Protein AF-A0A9P4QQ14-F1 (afdb_monomer)

Mean predicted aligned error: 6.15 Å

Solvent-accessible surface area (backbone atoms only — not comparable to full-atom values): 5379 Å² total; per-residue (Å²): 85,27,16,22,62,96,53,35,93,78,35,60,35,56,38,60,51,75,44,62,50,97,86,66,48,78,76,44,74,48,36,20,37,62,93,63,68,72,70,35,48,55,38,94,83,53,71,45,50,76,72,48,41,31,86,90,66,13,41,55,50,70,57,55,52,52,52,51,53,52,51,45,64,74,65,65,50,89,63,58,69,60,60,59,46,54,56,54,71,41,72,111

Nearest PDB structures (foldseek):
  1wlj-assembly1_A  TM=9.108E-01  e=5.154E-06  Homo sapiens
  7yw5-assembly1_A  TM=8.818E-01  e=1.878E-05  Homo sapiens
  7yw5-assembly2_B  TM=8.874E-01  e=3.969E-05  Homo sapiens
  5z9x-assembly1_A  TM=7.704E-01  e=2.222E-02  Arabidopsis thaliana
  4czw-assembly1_A  TM=7.932E-01  e=2.917E-02  Neurospora crassa

Foldseek 3Di:
DAAFDPCRVVADAAFKDWDADPVRHTPDIFGEADPGDGPGRVCVPNVDDPVRNDPVHGDYLVVVLVVVVVVCVVVVPVVVPPPNVVSVVRVD

Sequence (92 aa):
MVGTGPEPDRDSALARVSLVNFHGHQIYDSYVQVRVPVTDYRTHVSGIHPRHLSKSFARPFKEVQADVKVLLYVYQIPIISRILELMRCVGG

pLDDT: mean 83.04, std 14.5, range [42.09, 96.62]

Structure (mmCIF, N/CA/C/O backbone):
data_AF-A0A9P4QQ14-F1
#
_entry.id   AF-A0A9P4QQ14-F1
#
loop_
_atom_site.group_PDB
_atom_site.id
_atom_site.type_symbol
_atom_site.label_atom_id
_atom_site.label_alt_id
_atom_site.label_comp_id
_atom_site.label_asym_id
_atom_site.label_entity_id
_atom_site.label_seq_id
_atom_site.pdbx_PDB_ins_code
_atom_site.Cartn_x
_atom_site.Cartn_y
_atom_site.Cartn_z
_atom_site.occupancy
_atom_site.B_iso_or_equiv
_atom_site.auth_seq_id
_atom_site.auth_comp_id
_atom_site.auth_asym_id
_atom_site.auth_atom_id
_atom_site.pdbx_PDB_model_num
ATOM 1 N N . MET A 1 1 ? -0.744 -7.786 -2.471 1.00 87.31 1 MET A N 1
ATOM 2 C CA . MET A 1 1 ? 0.641 -7.351 -2.770 1.00 87.31 1 MET A CA 1
ATOM 3 C C . MET A 1 1 ? 0.883 -7.468 -4.266 1.00 87.31 1 MET A C 1
ATOM 5 O O . MET A 1 1 ? 0.067 -8.096 -4.934 1.00 87.31 1 MET A O 1
ATOM 9 N N . VAL A 1 2 ? 1.959 -6.865 -4.762 1.00 90.50 2 VAL A N 1
ATOM 10 C CA . VAL A 1 2 ? 2.455 -6.977 -6.145 1.00 90.50 2 VAL A CA 1
ATOM 11 C C . VAL A 1 2 ? 3.969 -7.202 -6.122 1.00 90.50 2 VAL A C 1
ATOM 13 O O . VAL A 1 2 ? 4.613 -6.769 -5.169 1.00 90.50 2 VAL A O 1
ATOM 16 N N . GLY A 1 3 ? 4.516 -7.885 -7.123 1.00 90.19 3 GLY A N 1
ATOM 17 C CA . GLY A 1 3 ? 5.951 -8.104 -7.294 1.00 90.19 3 GLY A CA 1
ATOM 18 C C . GLY A 1 3 ? 6.663 -6.864 -7.839 1.00 90.19 3 GLY A C 1
ATOM 19 O O . GLY A 1 3 ? 6.136 -6.151 -8.702 1.00 90.19 3 GLY A O 1
ATOM 20 N N . THR A 1 4 ? 7.856 -6.591 -7.325 1.00 88.38 4 THR A N 1
ATOM 21 C CA . THR A 1 4 ? 8.676 -5.425 -7.691 1.00 88.38 4 THR A CA 1
ATOM 22 C C . THR A 1 4 ? 10.113 -5.834 -7.981 1.00 88.38 4 THR A C 1
ATOM 24 O O . THR A 1 4 ? 10.542 -6.897 -7.562 1.00 88.38 4 THR A O 1
ATOM 27 N N . GLY A 1 5 ? 10.878 -4.976 -8.658 1.00 82.88 5 GLY A N 1
ATOM 28 C CA . GLY A 1 5 ? 12.311 -5.215 -8.859 1.00 82.88 5 GLY A CA 1
ATOM 29 C C . GLY A 1 5 ? 12.634 -6.354 -9.843 1.00 82.88 5 GLY A C 1
ATOM 30 O O . GLY A 1 5 ? 11.737 -6.859 -10.527 1.00 82.88 5 GLY A O 1
ATOM 31 N N . PRO A 1 6 ? 13.926 -6.712 -9.970 1.00 78.94 6 PRO A N 1
ATOM 32 C CA . PRO A 1 6 ? 14.402 -7.711 -10.929 1.00 78.94 6 PRO A CA 1
ATOM 33 C C . PRO A 1 6 ? 14.027 -9.149 -10.542 1.00 78.94 6 PRO A C 1
ATOM 35 O O . PRO A 1 6 ? 13.926 -9.997 -11.424 1.00 78.94 6 PRO A O 1
ATOM 38 N N . GLU A 1 7 ? 13.785 -9.416 -9.254 1.00 83.19 7 GLU A N 1
ATOM 39 C CA . GLU A 1 7 ? 13.321 -10.707 -8.733 1.00 83.19 7 GLU A CA 1
ATOM 40 C C . GLU A 1 7 ? 11.903 -10.569 -8.136 1.00 83.19 7 GLU A C 1
ATOM 42 O O . GLU A 1 7 ? 11.733 -10.616 -6.915 1.00 83.19 7 GLU A O 1
ATOM 47 N N . PRO A 1 8 ? 10.851 -10.416 -8.967 1.00 74.12 8 PRO A N 1
ATOM 48 C CA . PRO A 1 8 ? 9.484 -10.154 -8.495 1.00 74.12 8 PRO A CA 1
ATOM 49 C C . PRO A 1 8 ? 8.932 -11.225 -7.546 1.00 74.12 8 PRO A C 1
ATOM 51 O O . PRO A 1 8 ? 8.043 -10.944 -6.741 1.00 74.12 8 PRO A O 1
ATOM 54 N N . ASP A 1 9 ? 9.448 -12.454 -7.617 1.00 78.62 9 ASP A N 1
ATOM 55 C CA . ASP A 1 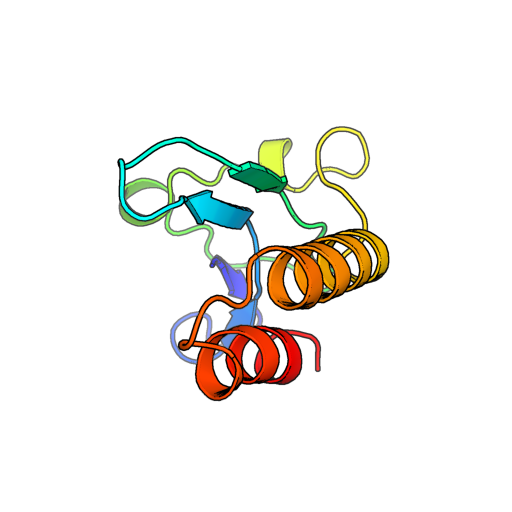9 ? 9.073 -13.576 -6.747 1.00 78.62 9 ASP A CA 1
ATOM 56 C C . ASP A 1 9 ? 9.626 -13.484 -5.328 1.00 78.62 9 ASP A C 1
ATOM 58 O O . ASP A 1 9 ? 9.074 -14.104 -4.418 1.00 78.62 9 ASP A O 1
ATOM 62 N N . ARG A 1 10 ? 10.659 -12.667 -5.119 1.00 78.12 10 ARG A N 1
ATOM 63 C CA . ARG A 1 10 ? 11.243 -12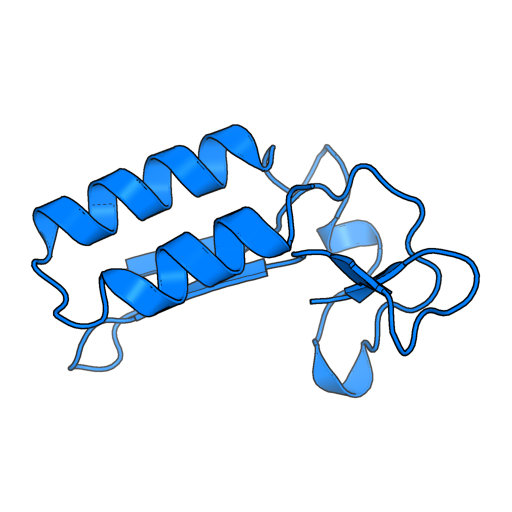.413 -3.799 1.00 78.12 10 ARG A CA 1
ATOM 64 C C . ARG A 1 10 ? 10.874 -11.041 -3.259 1.00 78.12 10 ARG A C 1
ATOM 66 O O . ARG A 1 10 ? 10.596 -10.915 -2.068 1.00 78.12 10 ARG A O 1
ATOM 73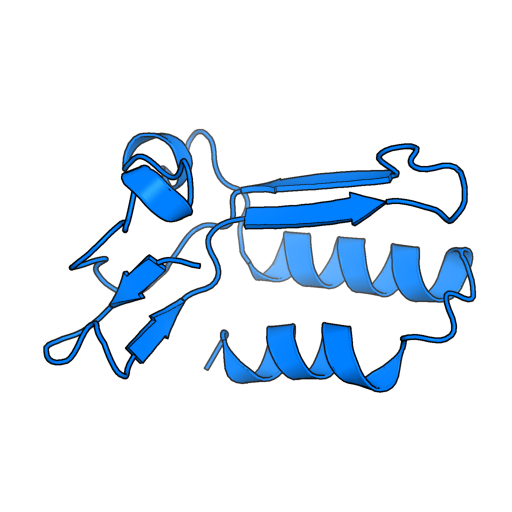 N N . ASP A 1 11 ? 10.786 -10.052 -4.139 1.00 84.19 11 ASP A N 1
ATOM 74 C CA . ASP A 1 11 ? 10.531 -8.666 -3.770 1.00 84.19 11 ASP A CA 1
ATOM 75 C C . ASP A 1 11 ? 9.062 -8.308 -3.994 1.00 84.19 11 ASP A C 1
ATOM 77 O O . ASP A 1 11 ? 8.523 -8.413 -5.098 1.00 84.19 11 ASP A O 1
ATOM 81 N N . SER A 1 12 ? 8.375 -7.881 -2.935 1.00 87.12 12 SER A N 1
ATOM 82 C CA . SER A 1 12 ? 6.950 -7.552 -2.990 1.00 87.12 12 SER A CA 1
ATOM 83 C C . SER A 1 12 ? 6.632 -6.234 -2.303 1.00 87.12 12 SER A C 1
ATOM 85 O O . SE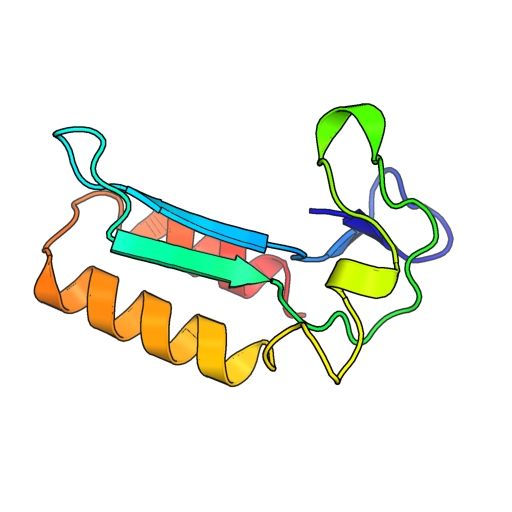R A 1 12 ? 7.132 -5.938 -1.223 1.00 87.12 12 SER A O 1
ATOM 87 N N . ALA A 1 13 ? 5.707 -5.489 -2.904 1.00 90.25 13 ALA A N 1
ATOM 88 C CA . ALA A 1 13 ? 5.176 -4.244 -2.377 1.00 90.25 13 ALA A CA 1
ATOM 89 C C . ALA A 1 13 ? 3.680 -4.342 -2.031 1.00 90.25 13 ALA A C 1
ATOM 91 O O . ALA A 1 13 ? 2.902 -5.142 -2.576 1.00 90.25 13 ALA A O 1
ATOM 92 N N . LEU A 1 14 ? 3.251 -3.482 -1.107 1.00 91.31 14 LEU A N 1
ATOM 93 C CA . LEU A 1 14 ? 1.876 -3.405 -0.634 1.00 91.31 14 LEU A CA 1
ATOM 94 C C . LEU A 1 14 ? 1.044 -2.642 -1.660 1.00 91.31 14 LEU A C 1
ATOM 96 O O . LEU A 1 14 ? 1.353 -1.505 -1.990 1.00 91.31 14 LEU A O 1
ATOM 100 N N . ALA A 1 15 ? -0.033 -3.268 -2.128 1.00 92.94 15 ALA A N 1
ATOM 101 C CA . ALA A 1 15 ? -0.877 -2.732 -3.199 1.00 92.94 15 ALA A CA 1
ATOM 102 C C . ALA A 1 15 ? -2.315 -2.428 -2.757 1.00 92.94 15 ALA A C 1
ATOM 104 O O . ALA A 1 15 ? -2.966 -1.553 -3.321 1.00 92.94 15 ALA A O 1
ATOM 105 N N . ARG A 1 16 ? -2.821 -3.150 -1.752 1.00 94.00 16 ARG A N 1
ATOM 106 C CA . ARG A 1 16 ? -4.160 -2.989 -1.180 1.00 94.00 16 ARG A CA 1
ATOM 107 C C . ARG A 1 16 ? -4.141 -3.465 0.265 1.00 94.00 16 ARG A C 1
ATOM 109 O O . ARG A 1 16 ? -3.445 -4.434 0.575 1.00 94.00 16 ARG A O 1
ATOM 116 N N . VAL A 1 17 ? -4.898 -2.789 1.114 1.00 93.19 17 VAL A N 1
ATOM 117 C CA . VAL A 1 17 ? -5.147 -3.175 2.502 1.00 93.19 17 VAL A CA 1
ATOM 118 C C . VAL A 1 17 ? -6.645 -3.194 2.717 1.00 93.19 17 VAL A C 1
ATOM 120 O O . VAL A 1 17 ? -7.301 -2.198 2.430 1.00 93.19 17 VAL A O 1
ATOM 123 N N . SER A 1 18 ? -7.152 -4.292 3.270 1.00 90.62 18 SER A N 1
ATOM 124 C CA . SER A 1 18 ? -8.545 -4.419 3.689 1.00 90.62 18 SER A CA 1
ATOM 125 C C . SER A 1 18 ? -8.580 -4.856 5.152 1.00 90.62 18 SER A C 1
ATOM 127 O O . SER A 1 18 ? -7.904 -5.814 5.528 1.00 90.62 18 SER A O 1
ATOM 129 N N . LEU A 1 19 ? -9.343 -4.150 5.983 1.00 90.25 19 LEU A N 1
ATOM 130 C CA . LEU A 1 19 ? -9.642 -4.536 7.359 1.00 90.25 19 LEU A CA 1
ATOM 131 C C . LEU A 1 19 ? -11.109 -4.934 7.443 1.00 90.25 19 LEU A C 1
ATOM 133 O O . LEU A 1 19 ? -11.991 -4.198 6.997 1.00 90.25 19 LEU A O 1
ATOM 137 N N . VAL A 1 20 ? -11.355 -6.070 8.082 1.00 87.38 20 VAL A N 1
ATOM 138 C CA . VAL A 1 20 ? -12.689 -6.573 8.403 1.00 87.38 20 VAL A CA 1
ATOM 139 C C . VAL A 1 20 ? -12.789 -6.814 9.904 1.00 87.38 20 VAL A C 1
ATOM 141 O O . VAL A 1 20 ? -11.786 -7.112 10.555 1.00 87.38 20 VAL A O 1
ATOM 144 N N . ASN A 1 21 ? -13.985 -6.666 10.466 1.00 83.19 21 ASN A N 1
ATOM 145 C CA . ASN A 1 21 ? -14.242 -7.051 11.851 1.00 83.19 21 ASN A CA 1
ATOM 146 C C . ASN A 1 21 ? -14.626 -8.539 11.956 1.00 83.19 21 ASN A C 1
ATOM 148 O O . ASN A 1 21 ? -14.745 -9.244 10.955 1.00 83.19 21 ASN A O 1
ATOM 152 N N . PHE A 1 22 ? -14.855 -9.011 13.183 1.00 81.88 22 PHE A N 1
ATOM 153 C CA . PHE A 1 22 ? -15.231 -10.403 13.455 1.00 81.88 22 PHE A CA 1
ATOM 154 C C . PHE A 1 22 ? -16.534 -10.846 12.763 1.00 81.88 22 PHE A C 1
ATOM 156 O O . PHE A 1 22 ? -16.677 -12.008 12.403 1.00 81.88 22 PHE A O 1
ATOM 163 N N . HIS A 1 23 ? -17.461 -9.919 12.527 1.00 84.69 23 HIS A N 1
ATOM 164 C CA . HIS A 1 23 ? -18.727 -10.187 11.839 1.00 84.69 23 HIS A CA 1
ATOM 165 C C . HIS A 1 23 ? -18.584 -10.174 10.308 1.00 84.69 23 HIS A C 1
ATOM 167 O O . HIS A 1 23 ? -19.578 -10.251 9.594 1.00 84.69 23 HIS A O 1
ATOM 173 N N . GLY A 1 24 ? -17.359 -10.036 9.789 1.00 80.38 24 GLY A N 1
ATOM 174 C CA . GLY A 1 24 ? -17.086 -9.957 8.356 1.00 80.38 24 GLY A CA 1
ATOM 175 C C . GLY A 1 24 ? -17.422 -8.602 7.733 1.00 80.38 24 GLY A C 1
ATOM 176 O O . GLY A 1 24 ? -17.369 -8.468 6.513 1.00 80.38 24 GLY A O 1
ATOM 177 N N . HIS A 1 25 ? -17.746 -7.579 8.530 1.00 84.81 25 HIS A N 1
ATOM 178 C CA . HIS A 1 25 ? -17.991 -6.243 7.993 1.00 84.81 25 HIS A CA 1
ATOM 179 C C . HIS A 1 25 ? -16.672 -5.573 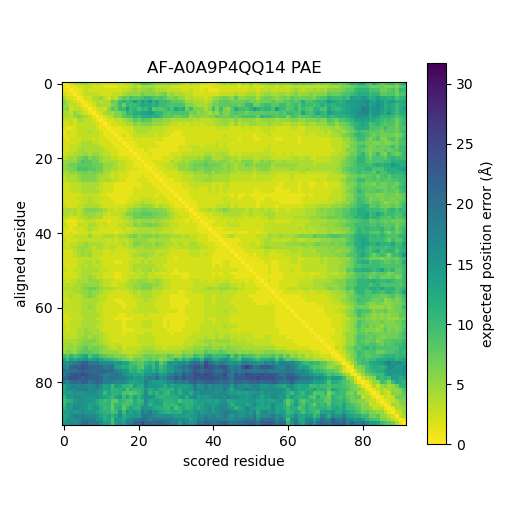7.627 1.00 84.81 25 HIS A C 1
ATOM 181 O O . HIS A 1 25 ? -15.738 -5.531 8.431 1.00 84.81 25 HIS A O 1
ATOM 187 N N . GLN A 1 26 ? -16.626 -5.000 6.429 1.00 87.31 26 GLN A N 1
ATOM 188 C CA . GLN A 1 26 ? -15.506 -4.200 5.958 1.00 87.31 26 GLN A CA 1
ATOM 189 C C . GLN A 1 26 ? -15.427 -2.883 6.736 1.00 87.31 26 GLN A C 1
ATOM 191 O O . GLN A 1 26 ? -16.342 -2.066 6.696 1.00 87.31 26 GLN A O 1
ATOM 196 N N . ILE A 1 27 ? -14.314 -2.687 7.439 1.00 90.00 27 ILE A N 1
ATOM 197 C CA . ILE A 1 27 ? -14.016 -1.489 8.234 1.00 90.00 27 ILE A CA 1
ATOM 198 C C . ILE A 1 27 ? -13.163 -0.508 7.433 1.00 90.00 27 ILE A C 1
ATOM 200 O O . ILE A 1 27 ? -13.313 0.703 7.558 1.00 90.00 27 ILE A O 1
ATOM 204 N N . TYR A 1 28 ? -12.263 -1.026 6.600 1.00 91.81 28 TYR A N 1
ATOM 205 C CA . TYR A 1 28 ? -11.391 -0.212 5.765 1.00 91.81 28 TYR A CA 1
ATOM 206 C C . TYR A 1 28 ? -10.990 -0.990 4.523 1.00 91.81 28 TYR A C 1
ATOM 208 O O . TYR A 1 28 ? -10.747 -2.190 4.601 1.00 91.81 28 TYR A O 1
ATOM 216 N N . ASP A 1 29 ? -10.890 -0.313 3.388 1.00 93.25 29 ASP A N 1
ATOM 217 C CA . ASP A 1 29 ? -10.309 -0.879 2.178 1.00 93.25 29 ASP A CA 1
ATOM 218 C C . ASP A 1 29 ? -9.695 0.234 1.343 1.00 93.25 29 ASP A C 1
ATOM 220 O O . ASP A 1 29 ? -10.367 1.208 1.009 1.00 93.25 29 ASP A O 1
ATOM 224 N N . SER A 1 30 ? -8.411 0.110 1.028 1.00 94.62 30 SER A N 1
ATOM 225 C CA . SER A 1 30 ? -7.719 1.107 0.221 1.00 94.62 30 SER A CA 1
ATOM 226 C C . SER A 1 30 ? -6.625 0.478 -0.614 1.00 94.62 30 SER A C 1
ATOM 228 O O . SER A 1 30 ? -5.859 -0.368 -0.146 1.00 94.62 30 SER A O 1
ATOM 230 N N . TYR A 1 31 ? -6.497 0.980 -1.837 1.00 96.19 31 TYR A N 1
ATOM 231 C CA . TYR A 1 31 ? -5.312 0.775 -2.653 1.00 96.19 31 TYR A CA 1
ATOM 232 C C . TYR A 1 31 ? -4.180 1.692 -2.199 1.00 96.19 31 TYR A C 1
ATOM 234 O O . TYR A 1 31 ? -4.410 2.780 -1.660 1.00 96.19 31 TYR A O 1
ATOM 242 N N . VAL A 1 32 ? -2.954 1.230 -2.415 1.00 95.31 32 VAL A N 1
ATOM 243 C CA . VAL A 1 32 ? -1.733 1.861 -1.921 1.00 95.31 32 VAL A CA 1
ATOM 244 C C . VAL A 1 32 ? -0.840 2.214 -3.100 1.00 95.31 32 VAL A C 1
ATOM 246 O O . VAL A 1 32 ? -0.565 1.372 -3.950 1.00 95.31 32 VAL A O 1
ATOM 249 N N . GLN A 1 33 ? -0.370 3.457 -3.149 1.00 94.06 33 GLN A N 1
ATOM 250 C CA . GLN A 1 33 ? 0.615 3.874 -4.142 1.00 94.06 33 GLN A CA 1
ATOM 251 C C . GLN A 1 33 ? 1.943 3.155 -3.891 1.00 94.06 33 GLN A C 1
ATOM 253 O O . GLN A 1 33 ? 2.528 3.277 -2.810 1.00 94.06 33 GLN A O 1
ATOM 258 N N . VAL A 1 34 ? 2.443 2.460 -4.910 1.00 90.81 34 VAL A N 1
ATOM 259 C CA . VAL A 1 34 ? 3.749 1.794 -4.878 1.00 90.81 34 VAL A CA 1
ATOM 260 C C . VAL A 1 34 ? 4.800 2.742 -5.454 1.00 90.81 34 VAL A C 1
ATOM 262 O O . VAL A 1 34 ? 4.611 3.314 -6.524 1.00 90.81 34 VAL A O 1
ATOM 265 N N . ARG A 1 35 ? 5.899 2.950 -4.720 1.00 86.62 35 ARG A N 1
ATOM 266 C CA . ARG A 1 35 ? 6.975 3.883 -5.111 1.00 86.62 35 ARG A CA 1
ATOM 267 C C . ARG A 1 35 ? 8.016 3.260 -6.043 1.00 86.62 35 ARG A C 1
ATOM 269 O O . ARG A 1 35 ? 8.738 3.990 -6.711 1.00 86.62 35 ARG A O 1
ATOM 276 N N . VAL A 1 36 ? 8.091 1.933 -6.061 1.00 87.06 36 VAL A N 1
ATOM 277 C CA . VAL A 1 36 ? 9.026 1.141 -6.866 1.00 87.06 36 VAL A CA 1
ATOM 278 C C . VAL A 1 36 ? 8.300 0.633 -8.119 1.00 87.06 36 VAL A C 1
ATOM 280 O O . VAL A 1 36 ? 7.100 0.355 -8.040 1.00 87.06 36 VAL A O 1
ATOM 283 N N . PRO A 1 37 ? 8.969 0.504 -9.279 1.00 88.12 37 PRO A N 1
ATOM 284 C CA . PRO A 1 37 ? 8.352 -0.090 -10.458 1.00 88.12 37 PRO A CA 1
ATOM 285 C C . PRO A 1 37 ? 7.803 -1.492 -10.170 1.00 88.12 37 PRO A C 1
ATOM 287 O O . PRO A 1 37 ? 8.519 -2.373 -9.689 1.00 88.12 37 PRO A O 1
ATOM 290 N N . VAL A 1 38 ? 6.521 -1.682 -10.477 1.00 91.44 38 VAL A N 1
ATOM 291 C CA . VAL A 1 38 ? 5.851 -2.982 -10.389 1.00 91.44 38 VAL A CA 1
ATOM 292 C C . VAL A 1 38 ? 6.174 -3.769 -11.648 1.00 91.44 38 VAL A C 1
ATOM 294 O O . VAL A 1 38 ? 5.847 -3.330 -12.752 1.00 91.44 38 VAL A O 1
ATOM 297 N N . THR A 1 39 ? 6.811 -4.919 -11.471 1.00 91.94 39 THR A N 1
ATOM 298 C CA . THR A 1 39 ? 7.212 -5.822 -12.556 1.00 91.94 39 THR A CA 1
ATOM 299 C C . THR A 1 39 ? 6.220 -6.965 -12.738 1.00 91.94 39 THR A C 1
ATOM 301 O O . THR A 1 39 ? 6.032 -7.425 -13.860 1.00 91.94 39 THR A O 1
ATOM 304 N N . ASP A 1 40 ? 5.503 -7.352 -11.678 1.00 92.44 40 ASP A N 1
ATOM 305 C CA . ASP A 1 40 ? 4.431 -8.344 -11.749 1.00 92.44 40 ASP A CA 1
ATOM 306 C C . ASP A 1 40 ? 3.254 -7.975 -10.830 1.00 92.44 40 ASP A C 1
ATOM 308 O O . ASP A 1 40 ? 3.361 -7.926 -9.606 1.00 92.44 40 ASP A O 1
ATOM 312 N N . TYR A 1 41 ? 2.081 -7.740 -11.415 1.00 90.69 41 TYR A N 1
ATOM 313 C CA . TYR A 1 41 ? 0.868 -7.407 -10.664 1.00 90.69 41 TYR A CA 1
ATOM 314 C C . TYR A 1 41 ? 0.177 -8.630 -10.056 1.00 90.69 41 TYR A C 1
ATOM 316 O O . TYR A 1 41 ? -0.644 -8.476 -9.145 1.00 90.69 41 TYR A O 1
ATOM 324 N N . ARG A 1 42 ? 0.467 -9.836 -10.560 1.00 89.31 42 ARG A N 1
ATOM 325 C CA . ARG A 1 42 ? -0.182 -11.093 -10.157 1.00 89.31 42 ARG A CA 1
ATOM 326 C C . ARG A 1 42 ? -1.701 -11.010 -10.200 1.00 89.31 42 ARG A C 1
ATOM 328 O O . ARG A 1 42 ? -2.379 -11.518 -9.310 1.00 89.31 42 ARG A O 1
ATOM 335 N N . THR A 1 43 ? -2.248 -10.332 -11.208 1.00 91.69 43 THR A N 1
ATOM 336 C CA . THR A 1 43 ? -3.661 -9.931 -11.255 1.00 91.69 43 THR A CA 1
ATOM 337 C C . THR A 1 43 ? -4.626 -11.098 -11.058 1.00 91.69 43 THR A C 1
ATOM 339 O O . THR A 1 43 ? -5.640 -10.921 -10.392 1.00 91.69 43 THR A O 1
ATOM 342 N N . HIS A 1 44 ? -4.302 -12.295 -11.557 1.00 88.88 44 HIS A N 1
ATOM 343 C CA . HIS A 1 44 ? -5.137 -13.486 -11.362 1.00 88.88 44 HIS A CA 1
ATOM 344 C C . HIS A 1 44 ? -5.365 -13.808 -9.872 1.00 88.88 44 HIS A C 1
ATOM 346 O O . HIS A 1 44 ? -6.440 -14.282 -9.509 1.00 88.88 44 HIS A O 1
ATOM 352 N N . VAL A 1 45 ? -4.359 -13.584 -9.024 1.00 87.88 45 VAL A N 1
ATOM 353 C CA . VAL A 1 45 ? -4.411 -13.880 -7.585 1.00 87.88 45 VAL A CA 1
ATOM 354 C C . VAL A 1 45 ? -4.804 -12.633 -6.798 1.00 87.88 45 VAL A C 1
ATOM 356 O O . VAL A 1 45 ? -5.599 -12.696 -5.867 1.00 87.88 45 VAL A O 1
ATOM 359 N N . SER A 1 46 ? -4.221 -11.487 -7.153 1.00 87.19 46 SER A N 1
ATOM 360 C CA . SER A 1 46 ? -4.302 -10.249 -6.378 1.00 87.19 46 SER A CA 1
ATOM 361 C C . SER A 1 46 ? -5.512 -9.378 -6.729 1.00 87.19 46 SER A C 1
ATOM 363 O O . SER A 1 46 ? -5.897 -8.522 -5.932 1.00 87.19 46 SER A O 1
ATOM 365 N N . GLY A 1 47 ? -6.074 -9.528 -7.934 1.00 92.25 47 GLY A N 1
ATOM 366 C CA . GLY A 1 47 ? -7.075 -8.616 -8.499 1.00 92.25 47 GLY A CA 1
ATOM 367 C C . GLY A 1 47 ? -6.560 -7.189 -8.747 1.00 92.25 47 GLY A C 1
ATOM 368 O O . GLY A 1 47 ? -7.344 -6.283 -9.041 1.00 92.25 47 GLY A O 1
ATOM 369 N N . ILE A 1 48 ? -5.252 -6.942 -8.605 1.00 94.25 48 ILE A N 1
ATOM 370 C CA . ILE A 1 48 ? -4.655 -5.618 -8.788 1.00 94.25 48 ILE A CA 1
ATOM 371 C C . ILE A 1 48 ? -4.359 -5.389 -10.270 1.00 94.25 48 ILE A C 1
ATOM 373 O O . ILE A 1 48 ? -3.723 -6.209 -10.929 1.00 94.25 48 ILE A O 1
ATOM 377 N N . HIS A 1 49 ? -4.782 -4.231 -10.772 1.00 94.69 49 HIS A N 1
ATOM 378 C CA . HIS A 1 49 ? -4.443 -3.724 -12.097 1.00 94.69 49 HIS A CA 1
ATOM 379 C C . HIS A 1 49 ? -3.595 -2.450 -11.973 1.00 94.69 49 HIS A C 1
ATOM 381 O O . HIS A 1 49 ? -3.711 -1.756 -10.960 1.00 94.69 49 HIS A O 1
ATOM 387 N N . PRO A 1 50 ? -2.831 -2.058 -13.010 1.00 93.94 50 PRO A N 1
ATOM 388 C CA . PRO A 1 50 ? -2.042 -0.820 -13.001 1.00 93.94 50 PRO A CA 1
ATOM 389 C C . PRO A 1 50 ? -2.844 0.428 -12.610 1.00 93.94 50 PRO A C 1
ATOM 391 O O . PRO A 1 50 ? -2.395 1.234 -11.799 1.00 93.94 50 PRO A O 1
ATOM 394 N N . ARG A 1 51 ? -4.088 0.543 -13.102 1.00 95.06 51 ARG A N 1
ATOM 395 C CA . ARG A 1 51 ? -5.003 1.644 -12.748 1.00 95.06 51 ARG A CA 1
ATOM 396 C C . ARG A 1 51 ? -5.295 1.732 -11.248 1.00 95.06 51 ARG A C 1
ATOM 398 O O . ARG A 1 51 ? -5.585 2.812 -10.758 1.00 95.06 51 ARG A O 1
ATOM 405 N N . HIS A 1 52 ? -5.229 0.611 -10.526 1.00 94.94 52 HIS A N 1
ATOM 406 C CA . HIS A 1 52 ? -5.497 0.585 -9.094 1.00 94.94 52 HIS A CA 1
ATOM 407 C C . HIS A 1 52 ? -4.361 1.206 -8.279 1.00 94.94 52 HIS A C 1
ATOM 409 O O . HIS A 1 52 ? -4.595 1.556 -7.134 1.00 94.94 52 HIS A O 1
ATOM 415 N N . LEU A 1 53 ? -3.154 1.337 -8.842 1.00 93.94 53 LEU A N 1
ATOM 416 C CA . LEU A 1 53 ? -1.980 1.907 -8.167 1.00 93.94 53 LEU A CA 1
ATOM 417 C C . LEU A 1 53 ? -1.653 3.326 -8.653 1.00 93.94 53 LEU A C 1
ATOM 419 O O . LEU A 1 53 ? -0.653 3.910 -8.233 1.00 93.94 53 LEU A O 1
ATOM 423 N N . SER A 1 54 ? -2.475 3.889 -9.544 1.00 93.69 54 SER A N 1
ATOM 424 C CA . SER A 1 54 ? -2.268 5.239 -10.060 1.00 93.69 54 SER A CA 1
ATOM 425 C C . SER A 1 54 ? -2.423 6.277 -8.948 1.00 93.69 54 SER A C 1
ATOM 427 O O . SER A 1 54 ? -3.198 6.102 -8.008 1.00 93.69 54 SER A O 1
ATOM 429 N N . LYS A 1 55 ? -1.744 7.421 -9.086 1.00 91.88 55 LYS A N 1
ATOM 430 C CA . LYS A 1 55 ? -1.877 8.542 -8.139 1.00 91.88 55 LYS A CA 1
ATOM 43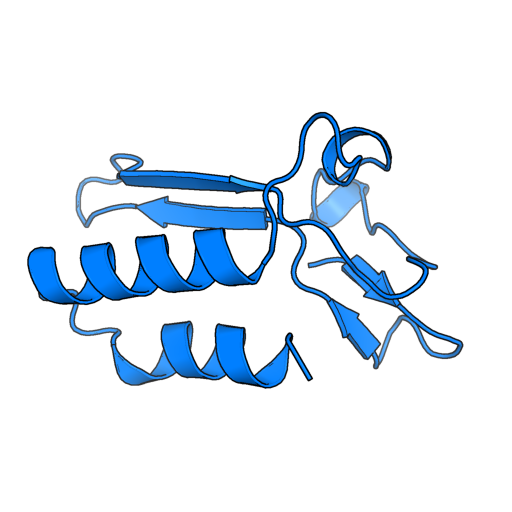1 C C . LYS A 1 55 ? -3.308 9.080 -8.020 1.00 91.88 55 LYS A C 1
ATOM 433 O O . LYS A 1 55 ? -3.635 9.677 -7.004 1.00 91.88 55 LYS A O 1
ATOM 438 N N . SER A 1 56 ? -4.134 8.892 -9.051 1.00 93.88 56 SER A N 1
ATOM 439 C CA . SER A 1 56 ? -5.532 9.335 -9.073 1.00 93.88 56 SER A CA 1
ATOM 440 C C . SER A 1 56 ? -6.493 8.394 -8.344 1.00 93.88 56 SER A C 1
ATOM 442 O O . SER A 1 56 ? -7.613 8.802 -8.057 1.00 93.88 56 SER A O 1
ATOM 444 N N . PHE A 1 57 ? -6.087 7.152 -8.066 1.00 93.81 57 PHE A N 1
ATOM 445 C CA . PHE A 1 57 ? -6.960 6.132 -7.482 1.00 93.81 57 PHE A CA 1
ATOM 446 C C . PHE A 1 57 ? -6.425 5.573 -6.159 1.00 93.81 57 PHE A C 1
ATOM 448 O O . PHE A 1 57 ? -7.186 5.361 -5.219 1.00 93.81 57 PHE A O 1
ATOM 455 N N . ALA A 1 58 ? -5.114 5.350 -6.061 1.00 96.06 58 ALA A N 1
ATOM 456 C CA . ALA A 1 58 ? -4.472 4.849 -4.856 1.00 96.06 58 ALA A CA 1
ATOM 457 C C . ALA A 1 58 ? -4.077 5.972 -3.903 1.00 96.06 58 ALA A C 1
ATOM 459 O O . ALA A 1 58 ? -3.692 7.068 -4.321 1.00 96.06 58 ALA A O 1
ATOM 460 N N . ARG A 1 59 ? -4.060 5.655 -2.608 1.00 96.62 59 ARG A N 1
ATOM 461 C CA . ARG A 1 59 ? -3.640 6.586 -1.560 1.00 96.62 59 ARG A CA 1
ATOM 462 C C . ARG A 1 59 ? -2.153 6.443 -1.231 1.00 96.62 59 ARG A C 1
ATOM 464 O O . ARG A 1 59 ? -1.598 5.345 -1.354 1.00 96.62 59 ARG A O 1
ATOM 471 N N . PRO A 1 60 ? -1.479 7.520 -0.794 1.00 95.25 60 PRO A N 1
ATOM 472 C CA . PRO A 1 60 ? -0.102 7.436 -0.331 1.00 95.25 60 PRO A CA 1
ATOM 473 C C . PRO A 1 60 ? 0.043 6.444 0.826 1.00 95.25 60 PRO A C 1
ATOM 475 O O . PRO A 1 60 ? -0.732 6.461 1.781 1.00 95.25 60 PRO A O 1
ATOM 478 N N . PHE A 1 61 ? 1.092 5.620 0.785 1.00 92.31 61 PHE A N 1
ATOM 479 C CA . PHE A 1 61 ? 1.349 4.596 1.805 1.00 92.31 61 PHE A CA 1
ATOM 480 C C . PHE A 1 61 ? 1.322 5.134 3.244 1.00 92.31 61 PHE A C 1
ATOM 482 O O . PHE A 1 61 ? 0.795 4.481 4.140 1.00 92.31 61 PHE A O 1
ATOM 489 N N . LYS A 1 62 ? 1.856 6.340 3.470 1.00 92.56 62 LYS A N 1
ATOM 490 C CA . LYS A 1 62 ? 1.908 6.954 4.804 1.00 92.56 62 LYS A CA 1
ATOM 491 C C . LYS A 1 62 ? 0.527 7.281 5.367 1.00 92.56 62 LYS A C 1
ATOM 493 O O . LYS A 1 62 ? 0.328 7.107 6.563 1.00 92.56 62 LYS A O 1
ATOM 498 N N . GLU A 1 63 ? -0.413 7.695 4.523 1.00 95.12 63 GLU A N 1
ATOM 499 C CA . GLU A 1 63 ? -1.793 7.936 4.950 1.00 95.12 63 GLU A CA 1
ATOM 500 C C . GLU A 1 63 ? -2.486 6.625 5.303 1.00 95.12 63 GLU A C 1
ATOM 502 O O . GLU A 1 63 ? -3.051 6.498 6.383 1.00 95.12 63 GLU A O 1
ATOM 507 N N . VAL A 1 64 ? -2.358 5.611 4.441 1.00 94.56 64 VAL A N 1
ATOM 508 C CA . VAL A 1 64 ? -2.945 4.286 4.689 1.00 94.56 64 VAL A CA 1
ATOM 509 C C . VAL A 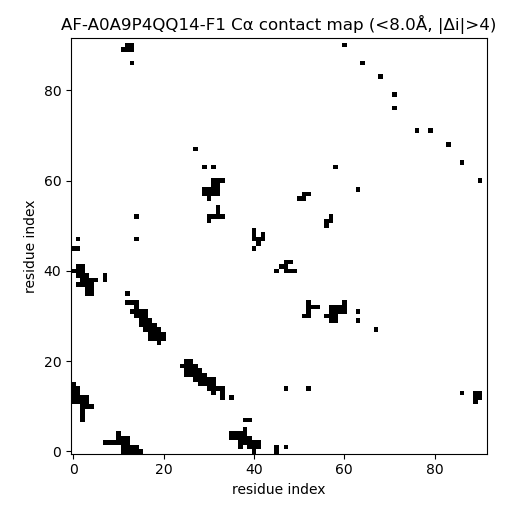1 64 ? -2.384 3.675 5.975 1.00 94.56 64 VAL A C 1
ATOM 511 O O . VAL A 1 64 ? -3.128 3.137 6.788 1.00 94.56 64 VAL A O 1
ATOM 514 N N . GLN A 1 65 ? -1.076 3.798 6.207 1.00 92.56 65 GLN A N 1
ATOM 515 C CA . GLN A 1 65 ? -0.438 3.338 7.439 1.00 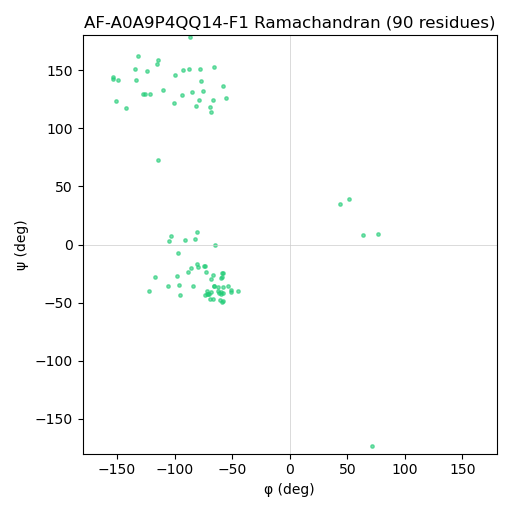92.56 65 GLN A CA 1
ATOM 516 C C . GLN A 1 65 ? -0.962 4.075 8.681 1.00 92.56 65 GLN A C 1
ATOM 518 O O . GLN A 1 65 ? -1.149 3.442 9.722 1.00 92.56 65 GLN A O 1
ATOM 523 N N . ALA A 1 66 ? -1.188 5.389 8.594 1.00 92.94 66 ALA A N 1
ATOM 524 C CA . ALA A 1 66 ? -1.731 6.176 9.698 1.00 92.94 66 ALA A CA 1
ATOM 525 C C . ALA A 1 66 ? -3.180 5.774 10.016 1.00 92.94 66 ALA A C 1
ATOM 527 O O . ALA A 1 66 ? -3.482 5.494 11.176 1.00 92.94 66 ALA A O 1
ATOM 528 N N . ASP A 1 67 ? -4.030 5.654 8.994 1.00 93.00 67 ASP A N 1
ATOM 529 C CA . ASP A 1 67 ? -5.428 5.236 9.139 1.00 93.00 67 ASP A CA 1
ATOM 530 C C . ASP A 1 67 ? -5.525 3.848 9.778 1.00 93.00 67 ASP A C 1
ATOM 532 O O . ASP A 1 67 ? -6.218 3.656 10.777 1.00 93.00 67 ASP A O 1
ATOM 536 N N . VAL A 1 68 ? -4.769 2.878 9.250 1.00 90.56 68 VAL A N 1
ATOM 537 C CA . VAL A 1 68 ? -4.754 1.506 9.776 1.00 90.56 68 VAL A CA 1
ATOM 538 C C . VAL A 1 68 ? -4.267 1.484 11.220 1.00 90.56 68 VAL A C 1
ATOM 540 O O . VAL A 1 68 ? -4.858 0.798 12.050 1.00 90.56 68 VAL A O 1
ATOM 543 N N . LYS A 1 69 ? -3.228 2.258 11.556 1.00 90.38 69 LYS A N 1
ATOM 544 C CA . LYS A 1 69 ? -2.742 2.364 12.936 1.00 90.38 69 LYS A CA 1
ATOM 545 C C . LYS A 1 69 ? -3.855 2.846 13.868 1.00 90.38 69 LYS A C 1
ATOM 547 O O . LYS A 1 69 ? -4.066 2.222 14.903 1.00 90.38 69 LYS A O 1
ATOM 552 N N . VAL A 1 70 ? -4.574 3.909 13.507 1.00 90.69 70 VAL A N 1
ATOM 553 C CA . VAL A 1 70 ? -5.687 4.441 14.313 1.00 90.69 70 VAL A CA 1
ATOM 554 C C . VAL A 1 70 ? -6.792 3.399 14.479 1.00 90.69 70 VAL A C 1
ATOM 556 O O . VAL A 1 70 ? -7.215 3.140 15.604 1.00 90.69 70 VAL A O 1
ATOM 559 N N . LEU A 1 71 ? -7.211 2.747 13.391 1.00 88.38 71 LEU A N 1
ATOM 560 C CA . LEU A 1 71 ? -8.251 1.717 13.435 1.00 88.38 71 LEU A CA 1
ATOM 561 C C . LEU A 1 71 ? -7.856 0.541 14.338 1.00 88.38 71 LEU A C 1
ATOM 563 O O . LEU A 1 71 ? -8.670 0.071 15.129 1.00 88.38 71 LEU A O 1
ATOM 567 N N . LEU A 1 72 ? -6.598 0.099 14.292 1.00 84.00 72 LEU A N 1
ATOM 568 C CA . LEU A 1 72 ? -6.116 -0.970 15.169 1.00 84.00 72 LEU A CA 1
ATOM 569 C C . LEU A 1 72 ? -6.176 -0.590 16.658 1.00 84.00 72 LEU A C 1
ATOM 571 O O . LEU A 1 72 ? -6.503 -1.447 17.478 1.00 84.00 72 LEU A O 1
ATOM 575 N N . TYR A 1 73 ? -5.912 0.674 17.011 1.00 83.88 73 TYR A N 1
ATOM 576 C CA . TYR A 1 73 ? -6.051 1.152 18.394 1.00 83.88 73 TYR A CA 1
ATOM 577 C C . TYR A 1 73 ? -7.513 1.242 18.840 1.00 83.88 73 TYR A C 1
ATOM 579 O O . TYR A 1 73 ? -7.830 0.832 19.955 1.00 83.88 73 TYR A O 1
ATOM 587 N N . VAL A 1 74 ? -8.400 1.754 17.982 1.00 80.75 74 VAL A N 1
ATOM 588 C CA . VAL A 1 74 ? -9.821 1.961 18.311 1.00 80.75 74 VAL A CA 1
ATOM 589 C C . VAL A 1 74 ? -10.564 0.637 18.484 1.00 80.75 74 VAL A C 1
ATOM 591 O O . VAL A 1 74 ? -11.368 0.501 19.401 1.00 80.75 74 VAL A O 1
ATOM 594 N N . TYR A 1 75 ? -10.286 -0.355 17.636 1.00 73.44 75 TYR A N 1
ATOM 595 C CA . TYR A 1 75 ? -11.020 -1.623 17.637 1.00 73.44 75 TYR A CA 1
ATOM 596 C C . TYR A 1 75 ? -10.411 -2.712 18.536 1.00 73.44 75 TYR A C 1
ATOM 598 O O . TYR A 1 75 ? -10.920 -3.831 18.528 1.00 73.44 75 TYR A O 1
ATOM 606 N N . GLN A 1 76 ? -9.337 -2.417 19.288 1.00 65.50 76 GLN A N 1
ATOM 607 C CA . GLN A 1 76 ? -8.638 -3.367 20.178 1.00 65.50 76 GLN A CA 1
ATOM 608 C C . GLN A 1 76 ? -8.416 -4.752 19.533 1.00 65.50 76 GLN A C 1
ATOM 610 O O . GLN A 1 76 ? -8.499 -5.784 20.196 1.00 65.50 76 GLN A O 1
ATOM 615 N N . ILE A 1 77 ? -8.166 -4.793 18.218 1.00 62.62 77 ILE A N 1
ATOM 616 C CA . ILE A 1 77 ? -8.092 -6.048 17.463 1.00 62.62 77 ILE A CA 1
ATOM 617 C C . ILE A 1 77 ? -6.833 -6.789 17.930 1.0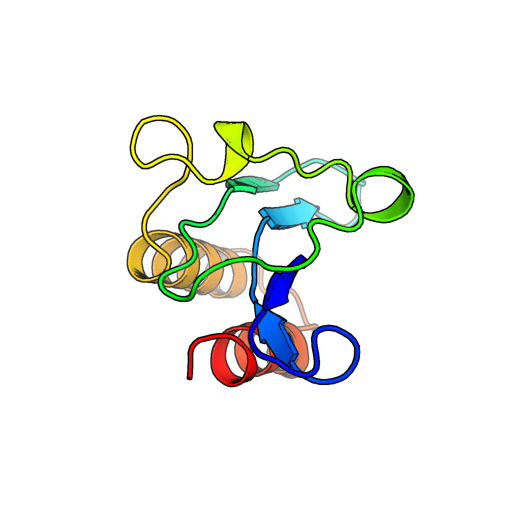0 62.62 77 ILE A C 1
ATOM 619 O O . ILE A 1 77 ? -5.746 -6.312 17.623 1.00 62.62 77 ILE A O 1
ATOM 623 N N . PRO A 1 78 ? -6.912 -7.957 18.598 1.00 54.50 78 PRO A N 1
ATOM 624 C CA . PRO A 1 78 ? -5.767 -8.597 19.266 1.00 54.50 78 PRO A CA 1
ATOM 625 C C . PRO A 1 78 ? -4.637 -9.075 18.327 1.00 54.50 78 PRO A C 1
ATOM 627 O O . PRO A 1 78 ? -3.610 -9.562 18.786 1.00 54.50 78 PRO A O 1
ATOM 630 N N . ILE A 1 79 ? -4.766 -8.888 17.008 1.00 55.88 79 ILE A N 1
ATOM 631 C CA . ILE A 1 79 ? -3.773 -9.248 15.973 1.00 55.88 79 ILE A CA 1
ATOM 632 C C . ILE A 1 79 ? -2.648 -8.178 15.858 1.00 55.88 79 ILE A C 1
ATOM 634 O O . ILE A 1 79 ? -1.830 -8.205 14.936 1.00 55.88 79 ILE A O 1
ATOM 638 N N . ILE A 1 80 ? -2.584 -7.233 16.810 1.00 50.91 80 ILE A N 1
ATOM 639 C CA . ILE A 1 80 ? -1.801 -5.979 16.796 1.00 50.91 80 ILE A CA 1
ATOM 640 C C . ILE A 1 80 ? -0.349 -6.142 16.316 1.00 50.91 80 ILE A C 1
ATOM 642 O O . ILE A 1 80 ? 0.128 -5.298 15.557 1.00 50.91 80 ILE A O 1
ATOM 646 N N . SER A 1 81 ? 0.356 -7.215 16.690 1.00 51.22 81 SER A N 1
ATOM 647 C CA . SER A 1 81 ? 1.779 -7.347 16.338 1.00 51.22 81 SER A CA 1
ATOM 648 C C . SER A 1 81 ? 2.003 -7.633 14.850 1.00 51.22 81 SER A C 1
ATOM 650 O O . SER A 1 81 ? 2.888 -7.045 14.241 1.00 51.22 81 SER A O 1
ATOM 652 N N . ARG A 1 82 ? 1.185 -8.483 14.214 1.00 52.66 82 ARG A N 1
ATOM 653 C CA . ARG A 1 82 ? 1.543 -9.052 12.900 1.00 52.66 82 ARG A CA 1
ATOM 654 C C . ARG A 1 82 ? 1.199 -8.140 11.721 1.00 52.66 82 ARG A C 1
ATOM 656 O O . ARG A 1 82 ? 1.954 -8.083 10.758 1.00 52.66 82 ARG A O 1
ATOM 663 N N . ILE A 1 83 ? 0.090 -7.399 11.794 1.00 59.50 83 ILE A N 1
ATOM 664 C CA . ILE A 1 83 ? -0.370 -6.524 10.695 1.00 59.50 83 ILE A CA 1
ATOM 665 C C . ILE A 1 83 ? 0.498 -5.263 10.587 1.00 59.50 83 ILE A C 1
ATOM 667 O O . ILE A 1 83 ? 0.906 -4.883 9.491 1.00 59.50 83 ILE A O 1
ATOM 671 N N . LEU A 1 84 ? 0.825 -4.631 11.719 1.00 54.81 84 LEU A N 1
ATOM 672 C CA . LEU A 1 84 ? 1.707 -3.459 11.742 1.00 54.81 84 LEU A CA 1
ATOM 673 C C . LEU A 1 84 ? 3.136 -3.812 11.312 1.00 54.81 84 LEU A C 1
ATOM 675 O O . LEU A 1 84 ? 3.777 -3.011 10.633 1.00 54.81 84 LEU A O 1
ATOM 679 N N . GLU A 1 85 ? 3.620 -5.001 11.666 1.00 52.53 85 GLU A N 1
ATOM 680 C CA . GLU A 1 85 ? 4.944 -5.493 11.279 1.00 52.53 85 GLU A CA 1
ATOM 681 C C . GLU A 1 85 ? 5.007 -5.833 9.783 1.00 52.53 85 GLU A C 1
ATOM 683 O O . GLU A 1 85 ? 5.912 -5.364 9.098 1.00 52.53 85 GLU A O 1
ATOM 688 N N . LEU A 1 86 ? 3.972 -6.475 9.227 1.00 57.03 86 LEU A N 1
ATOM 689 C CA . LEU A 1 86 ? 3.828 -6.671 7.777 1.00 57.03 86 LEU A CA 1
ATOM 690 C C . LEU A 1 86 ? 3.807 -5.341 7.009 1.00 57.03 86 LEU A C 1
ATOM 692 O O . LEU A 1 86 ? 4.467 -5.215 5.982 1.00 57.03 86 LEU A O 1
ATOM 696 N N . MET A 1 87 ? 3.108 -4.316 7.508 1.00 60.84 87 MET A N 1
ATOM 697 C CA . MET A 1 87 ? 3.137 -2.996 6.866 1.00 60.84 87 MET A CA 1
ATOM 698 C C . MET A 1 87 ? 4.505 -2.310 6.990 1.00 60.84 87 MET A C 1
ATOM 700 O O . MET A 1 87 ? 4.870 -1.545 6.104 1.00 60.84 87 MET A O 1
ATOM 704 N N . ARG A 1 88 ? 5.281 -2.561 8.052 1.00 52.66 88 ARG A N 1
ATOM 705 C CA . ARG A 1 88 ? 6.648 -2.024 8.189 1.00 52.66 88 ARG A CA 1
ATOM 706 C C . ARG A 1 88 ? 7.634 -2.708 7.245 1.00 52.66 88 ARG A C 1
ATOM 708 O O . ARG A 1 88 ? 8.417 -2.004 6.620 1.00 52.66 88 ARG A O 1
ATOM 715 N N . CYS A 1 89 ? 7.565 -4.031 7.105 1.00 51.28 89 CYS A N 1
ATOM 716 C CA . CYS A 1 89 ? 8.460 -4.805 6.239 1.00 51.28 89 CYS A CA 1
ATOM 717 C C . CYS A 1 89 ? 8.275 -4.504 4.746 1.00 51.28 89 CYS A C 1
ATOM 719 O O . CYS A 1 89 ? 9.208 -4.672 3.976 1.00 51.28 89 CYS A O 1
ATOM 721 N N . VAL A 1 90 ? 7.086 -4.057 4.337 1.00 54.78 90 VAL A N 1
ATOM 722 C CA . VAL A 1 90 ? 6.744 -3.848 2.921 1.00 54.78 90 VAL A CA 1
ATOM 723 C C . VAL A 1 90 ? 6.923 -2.381 2.472 1.00 54.78 90 VAL A C 1
ATOM 725 O O . VAL A 1 90 ? 6.800 -2.060 1.293 1.00 54.78 90 VAL A O 1
ATOM 728 N N . GLY A 1 91 ? 7.201 -1.463 3.405 1.00 50.12 91 GLY A N 1
ATOM 729 C CA . GLY A 1 91 ? 7.401 -0.033 3.127 1.00 50.12 91 GLY A CA 1
ATOM 730 C C . GLY A 1 91 ? 8.862 0.437 3.129 1.00 50.12 91 GLY A C 1
ATOM 731 O O . GLY A 1 91 ? 9.069 1.655 3.124 1.00 50.12 91 GLY A O 1
ATOM 732 N N . GLY A 1 92 ? 9.819 -0.495 3.225 1.00 42.09 92 GLY A N 1
ATOM 733 C CA . GLY A 1 92 ? 11.267 -0.258 3.179 1.00 42.09 92 GLY A CA 1
ATOM 734 C C . GLY A 1 92 ? 11.816 -0.285 1.764 1.00 42.09 92 GLY A C 1
ATOM 735 O O . GLY A 1 92 ? 11.301 -1.093 0.964 1.00 42.09 92 GLY A O 1
#

InterPro domains:
  IPR012337 Ribonuclease H-like superfamily [SSF53098] (4-69)
  IPR036397 Ribonuclease H superfamily [G3DSA:3.30.420.10] (1-83)
  IPR047021 RNA exonuclease REXO1/REXO3/REXO4-like [PTHR12801] (1-73)

Organism: NCBI:txid682080

Secondary structure (DSSP, 8-state):
-EEESS-TTT-EE--EEEEE-TTS-EEEEEEB--SSPEEE--HHHH---GGGGSTTTSBPHHHHHHHHHHHHHHTT-TTHHHHHHHHHHT--

Radius of gyration: 13.47 Å; Cα contacts (8 Å, |Δi|>4): 126; chains: 1; bounding box: 33×23×33 Å